Protein AF-A0A9D5IL74-F1 (afdb_monomer_lite)

Sequence (178 aa):
MDRRYPLSAFIVLIGLIITIRYYRQLAEEDLGVRKTEALLQRRQTTHLRAIQIDNQQRRVRCSDPTILRYLEEYAQGGECAPDLGGVTYQLQLQFHDGGTVSVTSYWFPGGFKFFLPDDIPAGDGGTPRGVVLFKPPIPESMNTLIRFLDDPVAVARGTVLILDAGGIRKEYDRSLIE

Secondary structure (DSSP, 8-state):
-----SHHHHHHHHHHHHHHHHHHHHHHHHHHHHHHHHHHTT-TT--EEEEEEEETTEEEEE--HHHHHHHHHHEEE-------S-EEEEEEEEETTS-EEEEEEEEETTEEEEE-TTSPPGGGTPPPSEEEE--SSPPHHHHHHHHHHHS-HHHHTTEEEEEETTEEEEEE-GGGT-

Foldseek 3Di:
DDPPDDPPVVVVVVVVVVVVVVVVVVVLAVVQVVLLLCLQVLPVVWFWQWKWKDDLFAIETERARLLRVLQSVQKHFDFDDPCDDWDWIFMWTATDVGHIFTWIWTDDPFWIFTDGPPFDDPVRPTTTGMIGGDDPPDDPVNVVVNVLRVDDSVPRGQWYWYQ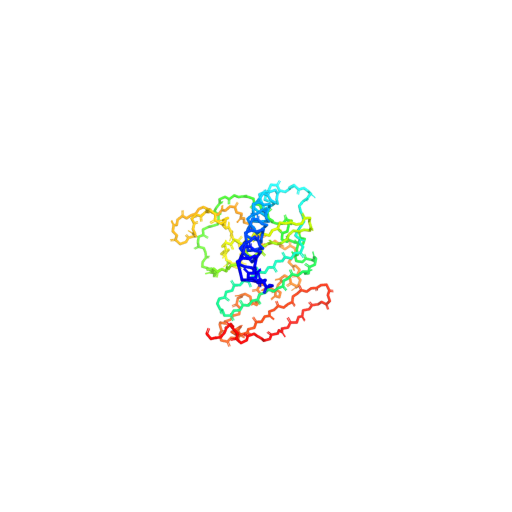HNVGTDIDGHCSSHD

pLDDT: mean 86.79, std 12.15, range [45.75, 98.25]

Radius of gyration: 19.45 Å; chains: 1; bounding box: 34×40×70 Å

Structure (mmCIF, N/CA/C/O backbone):
data_AF-A0A9D5IL74-F1
#
_entry.id   AF-A0A9D5IL74-F1
#
loop_
_atom_site.group_PDB
_atom_site.id
_atom_site.type_symbol
_atom_site.label_atom_id
_atom_site.label_alt_id
_atom_site.label_comp_id
_atom_site.label_asym_id
_atom_site.label_entity_id
_atom_site.label_seq_id
_atom_site.pdbx_PDB_ins_code
_atom_site.Cartn_x
_atom_site.Cartn_y
_atom_site.Cartn_z
_atom_site.occupancy
_atom_site.B_iso_or_equiv
_atom_site.auth_seq_id
_atom_site.auth_comp_id
_atom_site.auth_asym_id
_atom_site.auth_atom_id
_atom_site.pdbx_PDB_model_num
ATOM 1 N N . MET A 1 1 ? 7.668 -22.858 -55.512 1.00 45.75 1 MET A N 1
ATOM 2 C CA . MET A 1 1 ? 6.943 -22.639 -54.240 1.00 45.75 1 MET A CA 1
ATOM 3 C C . MET A 1 1 ? 7.983 -22.457 -53.152 1.00 45.75 1 MET A C 1
ATOM 5 O O . MET A 1 1 ? 8.545 -23.444 -52.713 1.00 45.75 1 MET A O 1
ATOM 9 N N . ASP A 1 2 ? 8.283 -21.220 -52.768 1.00 46.88 2 ASP A N 1
ATOM 10 C CA . ASP A 1 2 ? 9.262 -20.926 -51.712 1.00 46.88 2 ASP A CA 1
ATOM 11 C C . ASP A 1 2 ? 8.600 -19.944 -50.728 1.00 46.88 2 ASP A C 1
ATOM 13 O O . ASP A 1 2 ? 8.670 -18.727 -50.874 1.00 46.88 2 ASP A O 1
ATOM 17 N N . ARG A 1 3 ? 7.836 -20.472 -49.759 1.00 53.56 3 ARG A N 1
ATOM 18 C CA . ARG A 1 3 ? 7.271 -19.679 -48.651 1.00 53.56 3 ARG A CA 1
ATOM 19 C C . ARG A 1 3 ? 8.333 -19.546 -47.560 1.00 53.56 3 ARG A C 1
ATOM 21 O O . ARG A 1 3 ? 8.254 -20.194 -46.521 1.00 53.56 3 ARG A O 1
ATOM 28 N N . ARG A 1 4 ? 9.336 -18.701 -47.790 1.00 56.75 4 ARG A N 1
ATOM 29 C CA . ARG A 1 4 ? 10.341 -18.341 -46.776 1.00 56.75 4 ARG A CA 1
ATOM 30 C C . ARG A 1 4 ? 9.983 -17.022 -46.091 1.00 56.75 4 ARG A C 1
ATOM 32 O O . ARG A 1 4 ? 10.704 -16.047 -46.229 1.00 56.75 4 ARG A O 1
ATOM 39 N N . TYR A 1 5 ? 8.875 -16.994 -45.347 1.00 62.88 5 TYR A N 1
ATOM 40 C CA . TYR A 1 5 ? 8.553 -15.878 -44.437 1.00 62.88 5 TYR A CA 1
ATOM 41 C C . TYR A 1 5 ? 7.922 -16.272 -43.079 1.00 62.88 5 TYR A C 1
ATOM 43 O O . TYR A 1 5 ? 7.011 -15.577 -42.637 1.00 62.88 5 TYR A O 1
ATOM 51 N N . PRO A 1 6 ? 8.346 -17.331 -42.356 1.00 62.66 6 PRO A N 1
ATOM 52 C CA . PRO A 1 6 ? 7.761 -17.584 -41.035 1.00 62.66 6 PRO A CA 1
ATOM 53 C C . PRO A 1 6 ? 8.474 -16.852 -39.884 1.00 62.66 6 PRO A C 1
ATOM 55 O O . PRO A 1 6 ? 7.831 -16.542 -38.889 1.00 62.66 6 PRO A O 1
ATOM 58 N N . LEU A 1 7 ? 9.777 -16.552 -39.990 1.00 60.88 7 LEU A N 1
ATOM 59 C CA . LEU A 1 7 ? 10.559 -16.093 -38.829 1.00 60.88 7 LEU A CA 1
ATOM 60 C C . LEU A 1 7 ? 10.617 -14.567 -38.669 1.00 60.88 7 LEU A C 1
ATOM 62 O O . LEU A 1 7 ? 10.427 -14.055 -37.570 1.00 60.88 7 LEU A O 1
ATOM 66 N N . SER A 1 8 ? 10.847 -13.822 -39.753 1.00 68.50 8 SER A N 1
ATOM 67 C CA . SER A 1 8 ? 10.999 -12.360 -39.691 1.00 68.50 8 SER A CA 1
ATOM 68 C C . SER A 1 8 ? 9.696 -11.647 -39.315 1.00 68.50 8 SER A C 1
ATOM 70 O O . SER A 1 8 ? 9.712 -10.745 -38.482 1.00 68.50 8 SER A O 1
ATOM 72 N N . ALA A 1 9 ? 8.556 -12.093 -39.852 1.00 69.50 9 ALA A N 1
ATOM 73 C CA . ALA A 1 9 ? 7.239 -11.569 -39.486 1.00 69.50 9 ALA A CA 1
ATOM 74 C C . ALA A 1 9 ? 6.885 -11.849 -38.011 1.00 69.50 9 ALA A C 1
ATOM 76 O O . ALA A 1 9 ? 6.284 -11.007 -37.346 1.00 69.50 9 ALA A O 1
ATOM 77 N N . PHE A 1 10 ? 7.304 -13.002 -37.480 1.00 72.38 10 PHE A N 1
ATOM 78 C CA . PHE A 1 10 ? 7.084 -13.378 -36.083 1.00 72.38 10 PHE A CA 1
ATOM 79 C C . PHE A 1 10 ? 7.937 -12.541 -35.115 1.00 72.38 10 PHE A C 1
ATOM 81 O O . PHE A 1 10 ? 7.429 -12.082 -34.095 1.00 72.38 10 PHE A O 1
ATOM 88 N N . ILE A 1 11 ? 9.199 -12.261 -35.464 1.00 78.19 11 ILE A N 1
ATOM 89 C CA . ILE A 1 11 ? 10.083 -11.381 -34.679 1.00 78.19 11 ILE A CA 1
ATOM 90 C C . ILE A 1 11 ? 9.529 -9.953 -34.624 1.00 78.19 11 ILE A C 1
ATOM 92 O O . ILE A 1 11 ? 9.480 -9.359 -33.549 1.00 78.19 11 ILE A O 1
ATOM 96 N N . VAL A 1 12 ? 9.061 -9.414 -35.755 1.00 80.00 12 VAL A N 1
ATOM 97 C CA . VAL A 1 12 ? 8.448 -8.074 -35.801 1.00 80.00 12 VAL A CA 1
ATOM 98 C C . VAL A 1 12 ? 7.175 -8.017 -34.954 1.00 80.00 12 VAL A C 1
ATOM 100 O O . VAL A 1 12 ? 6.981 -7.054 -34.216 1.00 80.00 12 VAL A O 1
ATOM 103 N N . LEU A 1 13 ? 6.334 -9.056 -34.998 1.00 84.00 13 LEU A N 1
ATOM 104 C CA . LEU A 1 13 ? 5.116 -9.122 -34.189 1.00 84.00 13 LEU A CA 1
ATOM 105 C C . LEU A 1 13 ? 5.420 -9.194 -32.685 1.00 84.00 13 LEU A C 1
ATOM 107 O O . LEU A 1 13 ? 4.788 -8.486 -31.905 1.00 84.00 13 LEU A O 1
ATOM 111 N N . ILE A 1 14 ? 6.397 -10.009 -32.272 1.00 87.06 14 ILE A N 1
ATOM 112 C CA . ILE A 1 14 ? 6.839 -10.072 -30.870 1.00 87.06 14 ILE A CA 1
ATOM 113 C C . ILE A 1 14 ? 7.388 -8.718 -30.427 1.00 87.06 14 ILE A C 1
ATOM 115 O O . ILE A 1 14 ? 6.985 -8.221 -29.376 1.00 87.06 14 ILE A O 1
ATOM 119 N N . GLY A 1 15 ? 8.259 -8.108 -31.238 1.00 79.44 15 GLY A N 1
ATOM 120 C CA . GLY A 1 15 ? 8.795 -6.775 -30.976 1.00 79.44 15 GLY A CA 1
ATOM 121 C C . GLY A 1 15 ? 7.675 -5.760 -30.762 1.00 79.44 15 GLY A C 1
ATOM 122 O O . GLY A 1 15 ? 7.645 -5.093 -29.734 1.00 79.44 15 GLY A O 1
ATOM 123 N N . LEU A 1 16 ? 6.685 -5.733 -31.657 1.00 89.06 16 LEU A N 1
ATOM 124 C CA . LEU A 1 16 ? 5.523 -4.853 -31.549 1.00 89.06 16 LEU A CA 1
ATOM 125 C C . LEU A 1 16 ? 4.704 -5.107 -30.272 1.00 89.06 16 LEU A C 1
ATOM 127 O O . LEU A 1 16 ? 4.317 -4.153 -29.602 1.00 89.06 16 LEU A O 1
ATOM 131 N N . ILE A 1 17 ? 4.453 -6.367 -29.901 1.00 88.44 17 ILE A N 1
ATOM 132 C CA . ILE A 1 17 ? 3.713 -6.708 -28.673 1.00 88.44 17 ILE A CA 1
ATOM 133 C C . ILE A 1 17 ? 4.471 -6.233 -27.429 1.00 88.44 17 ILE A C 1
ATOM 135 O O . ILE A 1 17 ? 3.854 -5.668 -26.524 1.00 88.44 17 ILE A O 1
ATOM 139 N N . ILE A 1 18 ? 5.790 -6.441 -27.378 1.00 87.50 18 ILE A N 1
ATOM 140 C CA . ILE A 1 18 ? 6.637 -5.983 -26.269 1.00 87.50 18 ILE A CA 1
ATOM 141 C C . ILE A 1 18 ? 6.597 -4.457 -26.185 1.00 87.50 18 ILE A C 1
ATOM 143 O O . ILE A 1 18 ? 6.341 -3.918 -25.113 1.00 87.50 18 ILE A O 1
ATOM 147 N N . THR A 1 19 ? 6.759 -3.764 -27.313 1.00 87.31 19 THR A N 1
ATOM 148 C CA . THR A 1 19 ? 6.696 -2.302 -27.379 1.00 87.31 19 THR A CA 1
ATOM 149 C C . THR A 1 19 ? 5.337 -1.770 -26.919 1.00 87.31 19 THR A C 1
ATOM 151 O O . THR A 1 19 ? 5.284 -0.866 -26.091 1.00 87.31 19 THR A O 1
ATOM 154 N N . ILE A 1 20 ? 4.226 -2.358 -27.377 1.00 88.38 20 ILE A N 1
ATOM 155 C CA . ILE A 1 20 ? 2.875 -1.964 -26.942 1.00 88.38 20 ILE A CA 1
ATOM 156 C C . ILE A 1 20 ? 2.703 -2.177 -25.436 1.00 88.38 20 ILE A C 1
ATOM 158 O O . ILE A 1 20 ? 2.139 -1.320 -24.757 1.00 88.38 20 ILE A O 1
ATOM 162 N N . ARG A 1 21 ? 3.170 -3.310 -24.900 1.00 84.88 21 ARG A N 1
ATOM 163 C CA . ARG A 1 21 ? 3.103 -3.586 -23.458 1.00 84.88 21 ARG A CA 1
ATOM 164 C C . ARG A 1 21 ? 3.924 -2.585 -22.657 1.00 84.88 21 ARG A C 1
ATOM 166 O O . ARG A 1 21 ? 3.419 -2.078 -21.663 1.00 84.88 21 ARG A O 1
ATOM 173 N N . TYR A 1 22 ? 5.126 -2.267 -23.124 1.00 83.75 22 TYR A N 1
ATOM 174 C CA . TYR A 1 22 ? 6.002 -1.285 -22.498 1.00 83.75 22 TYR A CA 1
ATOM 175 C C . TYR A 1 22 ? 5.354 0.105 -22.451 1.00 83.75 22 TYR A C 1
ATOM 177 O O . TYR A 1 22 ? 5.233 0.688 -21.380 1.00 83.75 22 TYR A O 1
ATOM 185 N N . TYR A 1 23 ? 4.825 0.600 -23.575 1.00 85.94 23 TYR A N 1
ATOM 186 C CA . TYR A 1 23 ? 4.145 1.900 -23.597 1.00 85.94 23 TYR A CA 1
ATOM 187 C C . TYR A 1 23 ? 2.866 1.928 -22.759 1.00 85.94 23 TYR A C 1
ATOM 189 O O . TYR A 1 23 ? 2.564 2.947 -22.146 1.00 85.94 23 TYR A O 1
ATOM 197 N N . ARG A 1 24 ? 2.114 0.822 -22.702 1.00 85.06 24 ARG A N 1
ATOM 198 C CA . ARG A 1 24 ? 0.960 0.721 -21.799 1.00 85.06 24 ARG A CA 1
ATOM 199 C C . ARG A 1 24 ? 1.384 0.790 -20.339 1.00 85.06 24 ARG A C 1
ATOM 201 O O . ARG A 1 24 ? 0.724 1.472 -19.572 1.00 85.06 24 ARG A O 1
ATOM 208 N N . GLN A 1 25 ? 2.469 0.115 -19.973 1.00 83.50 25 GLN A N 1
ATOM 209 C CA . GLN A 1 25 ? 2.988 0.154 -18.611 1.00 83.50 25 GLN A CA 1
ATOM 210 C C . GLN A 1 25 ? 3.417 1.572 -18.217 1.00 83.50 25 GLN A C 1
ATOM 212 O O . GLN A 1 25 ? 3.001 2.040 -17.165 1.00 83.50 25 GLN A O 1
ATOM 217 N N . LEU A 1 26 ? 4.148 2.276 -19.088 1.00 84.56 26 LEU A N 1
ATOM 218 C CA . LEU A 1 26 ? 4.513 3.679 -18.857 1.00 84.56 26 LEU A CA 1
ATOM 219 C C . LEU A 1 26 ? 3.278 4.578 -18.707 1.00 84.56 26 LEU A C 1
ATOM 221 O O . LEU A 1 26 ? 3.203 5.385 -17.790 1.00 84.56 26 LEU A O 1
ATOM 225 N N . ALA A 1 27 ? 2.269 4.405 -19.566 1.00 87.31 27 ALA A N 1
ATOM 226 C CA . ALA A 1 27 ? 1.041 5.194 -19.485 1.00 87.31 27 ALA A CA 1
ATOM 227 C C . ALA A 1 27 ? 0.242 4.929 -18.193 1.00 87.31 27 ALA A C 1
ATOM 229 O O . ALA A 1 27 ? -0.348 5.858 -17.636 1.00 87.31 27 ALA A O 1
ATOM 230 N N . GLU A 1 28 ? 0.213 3.680 -17.717 1.00 90.75 28 GLU A N 1
ATOM 231 C CA . GLU A 1 28 ? -0.394 3.307 -16.432 1.00 90.75 28 GLU A CA 1
ATOM 232 C C . GLU A 1 28 ? 0.372 3.909 -15.249 1.00 90.75 28 GLU A C 1
ATOM 234 O O . GLU A 1 28 ? -0.258 4.361 -14.290 1.00 90.75 28 GLU A O 1
ATOM 239 N N . GLU A 1 29 ? 1.701 3.961 -15.329 1.00 89.69 29 GLU A N 1
ATOM 240 C CA . GLU A 1 29 ? 2.564 4.559 -14.310 1.00 89.69 29 GLU A CA 1
ATOM 241 C C . GLU A 1 29 ? 2.394 6.079 -14.240 1.00 89.69 29 GLU A C 1
ATOM 243 O O . GLU A 1 29 ? 2.052 6.600 -13.179 1.00 89.69 29 GLU A O 1
ATOM 248 N N . ASP A 1 30 ? 2.463 6.781 -15.373 1.00 90.50 30 ASP A N 1
ATOM 249 C CA . ASP A 1 30 ? 2.213 8.228 -15.460 1.00 90.50 30 ASP A CA 1
ATOM 250 C C . ASP A 1 30 ? 0.801 8.604 -14.982 1.00 90.50 30 ASP A C 1
ATOM 252 O O . ASP A 1 30 ? 0.561 9.657 -14.376 1.00 90.50 30 ASP A O 1
ATOM 256 N N . LEU A 1 31 ? -0.194 7.765 -15.286 1.00 93.19 31 LEU A N 1
ATOM 257 C CA . LEU A 1 31 ? -1.548 7.937 -14.765 1.00 93.19 31 LEU A CA 1
ATOM 258 C C . LEU A 1 31 ? -1.592 7.696 -13.250 1.00 93.19 31 LEU A C 1
ATOM 260 O O . LEU A 1 31 ? -2.233 8.468 -12.536 1.00 93.19 31 LEU A O 1
ATOM 264 N N . GLY A 1 32 ? -0.905 6.665 -12.759 1.00 93.69 32 GLY A N 1
ATOM 265 C CA . GLY A 1 32 ? -0.795 6.342 -11.339 1.00 93.69 32 GLY A CA 1
ATOM 266 C C . GLY A 1 32 ? -0.125 7.452 -10.526 1.00 93.69 32 GLY A C 1
ATOM 267 O O . GLY A 1 32 ? -0.630 7.808 -9.459 1.00 93.69 32 GLY A O 1
ATOM 268 N N . VAL A 1 33 ? 0.939 8.068 -11.049 1.00 94.00 33 VAL A N 1
ATOM 269 C CA . VAL A 1 33 ? 1.597 9.240 -10.449 1.00 94.00 33 VAL A CA 1
ATOM 270 C C . VAL A 1 33 ? 0.609 10.399 -10.328 1.00 94.00 33 VAL A C 1
ATOM 272 O O . VAL A 1 33 ? 0.348 10.869 -9.222 1.00 94.00 33 VAL A O 1
ATOM 275 N N . ARG A 1 34 ? -0.040 10.799 -11.431 1.00 93.25 34 ARG A N 1
ATOM 276 C CA . ARG A 1 34 ? -1.027 11.898 -11.424 1.00 93.25 34 ARG A CA 1
ATOM 277 C C . ARG A 1 34 ? -2.192 11.648 -10.466 1.00 93.25 34 ARG A C 1
ATOM 279 O O . ARG A 1 34 ? -2.657 12.574 -9.802 1.00 93.25 34 ARG A O 1
ATOM 286 N N . LYS A 1 35 ? -2.675 10.406 -10.378 1.00 94.38 35 LYS A N 1
ATOM 287 C CA . LYS A 1 35 ? -3.731 10.033 -9.426 1.00 94.38 35 LYS A CA 1
ATOM 288 C C . LYS A 1 35 ? -3.240 10.071 -7.988 1.00 94.38 35 LYS A C 1
ATOM 290 O O . LYS A 1 35 ? -3.958 10.551 -7.122 1.00 94.38 35 LYS A O 1
ATOM 295 N N . THR A 1 36 ? -2.009 9.652 -7.730 1.00 94.19 36 THR A N 1
ATOM 296 C CA . THR A 1 36 ? -1.408 9.766 -6.397 1.00 94.19 36 THR A CA 1
ATOM 297 C C . THR A 1 36 ? -1.307 11.226 -5.969 1.00 94.19 36 THR A C 1
ATOM 299 O O . THR A 1 36 ? -1.691 11.570 -4.857 1.00 94.19 36 THR A O 1
ATOM 302 N N . GLU A 1 37 ? -0.897 12.126 -6.861 1.00 92.56 37 GLU A N 1
ATOM 303 C CA . GLU A 1 37 ? -0.903 13.562 -6.568 1.00 92.56 37 GLU A CA 1
ATOM 304 C C . GLU A 1 37 ? -2.316 14.104 -6.307 1.00 92.56 37 GLU A C 1
ATOM 306 O O . GLU A 1 37 ? -2.520 14.891 -5.382 1.00 92.56 37 GLU A O 1
ATOM 311 N N . ALA A 1 38 ? -3.310 13.663 -7.083 1.00 92.38 38 ALA A N 1
ATOM 312 C CA . ALA A 1 38 ? -4.708 14.031 -6.873 1.00 92.38 38 ALA A CA 1
ATOM 313 C C . ALA A 1 38 ? -5.255 13.521 -5.526 1.00 92.38 38 ALA A C 1
ATOM 315 O O . ALA A 1 38 ? -5.972 14.261 -4.845 1.00 92.38 38 ALA A O 1
ATOM 316 N N . LEU A 1 39 ? -4.879 12.303 -5.122 1.00 93.69 39 LEU A N 1
ATOM 317 C CA . LEU A 1 39 ? -5.190 11.714 -3.820 1.00 93.69 39 LEU A CA 1
ATOM 318 C C . LEU A 1 39 ? -4.613 12.568 -2.685 1.00 93.69 39 LEU A C 1
ATOM 320 O O . LEU A 1 39 ? -5.331 12.939 -1.761 1.00 93.69 39 LEU A O 1
ATOM 324 N N . LEU A 1 40 ? -3.340 12.954 -2.792 1.00 91.69 40 LEU A N 1
ATOM 325 C CA . LEU A 1 40 ? -2.653 13.792 -1.803 1.00 91.69 40 LEU A CA 1
ATOM 326 C C . LEU A 1 40 ? -3.241 15.205 -1.688 1.00 91.69 40 LEU A C 1
ATOM 328 O O . LEU A 1 40 ? -3.191 15.813 -0.620 1.00 91.69 40 LEU A O 1
ATOM 332 N N . GLN A 1 41 ? -3.829 15.711 -2.773 1.00 89.81 41 GLN A N 1
ATOM 333 C CA . GLN A 1 41 ? -4.592 16.962 -2.811 1.00 89.81 41 GLN A CA 1
ATOM 334 C C . GLN A 1 41 ? -6.055 16.793 -2.360 1.00 89.81 41 GLN A C 1
ATOM 336 O O . GLN A 1 41 ? -6.827 17.749 -2.439 1.00 89.81 41 GLN A O 1
ATOM 341 N N . ARG A 1 42 ? -6.454 15.593 -1.911 1.00 84.50 42 ARG A N 1
ATOM 342 C CA . ARG A 1 42 ? -7.819 15.237 -1.488 1.00 84.50 42 ARG A CA 1
ATOM 343 C C . ARG A 1 42 ? -8.888 15.521 -2.543 1.00 84.50 42 ARG A C 1
ATOM 345 O O . ARG A 1 42 ? -10.007 15.933 -2.229 1.00 84.50 42 ARG A O 1
ATOM 352 N N . ARG A 1 43 ? -8.563 15.299 -3.818 1.00 80.38 43 ARG A N 1
ATOM 353 C CA . ARG A 1 43 ? -9.555 15.391 -4.893 1.00 80.38 43 ARG A CA 1
ATOM 354 C C . ARG A 1 43 ? -10.501 14.194 -4.808 1.00 80.38 43 ARG A C 1
ATOM 356 O O . ARG A 1 43 ? -10.067 13.056 -4.956 1.00 80.38 43 ARG A O 1
ATOM 363 N N . GLN A 1 44 ? -11.797 14.464 -4.645 1.00 72.56 44 GLN A N 1
ATOM 364 C CA . GLN A 1 44 ? -12.848 13.453 -4.423 1.00 72.56 44 GLN A CA 1
ATOM 365 C C . GLN A 1 44 ? -13.039 12.438 -5.563 1.00 72.56 44 GLN A C 1
ATOM 367 O O . GLN A 1 44 ? -13.810 11.503 -5.417 1.00 72.56 44 GLN A O 1
ATOM 372 N N . THR A 1 45 ? -12.369 12.608 -6.701 1.00 82.69 45 THR A N 1
ATOM 373 C CA . THR A 1 45 ? -12.493 11.719 -7.865 1.00 82.69 45 THR A CA 1
ATOM 374 C C . THR A 1 45 ? -11.464 10.590 -7.881 1.00 82.69 45 THR A C 1
ATOM 376 O O . THR A 1 45 ? -11.362 9.886 -8.880 1.00 82.69 45 THR A O 1
ATOM 379 N N . THR A 1 46 ? -10.638 10.452 -6.841 1.00 89.06 46 THR A N 1
ATOM 380 C CA . THR A 1 46 ? -9.562 9.454 -6.816 1.00 89.06 46 THR A CA 1
ATOM 381 C C . THR A 1 46 ? -9.839 8.400 -5.760 1.00 89.06 46 THR A C 1
ATOM 383 O 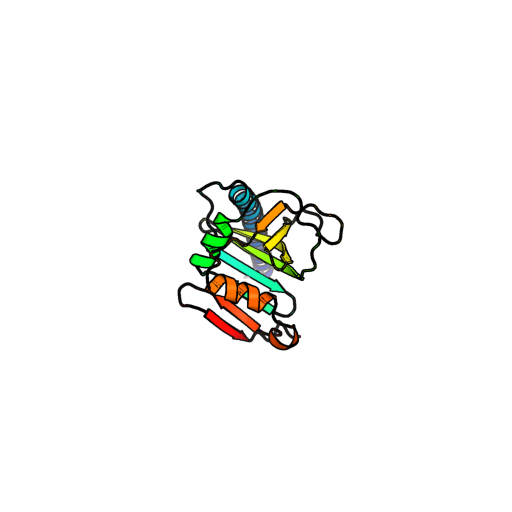O . THR A 1 46 ? -9.826 8.710 -4.574 1.00 89.06 46 THR A O 1
ATOM 386 N N . HIS A 1 47 ? -10.025 7.158 -6.208 1.00 95.50 47 HIS A N 1
ATOM 387 C CA . HIS A 1 47 ? -10.248 6.008 -5.337 1.00 95.50 47 HIS A CA 1
ATOM 388 C C . HIS A 1 47 ? -9.248 4.894 -5.628 1.00 95.50 47 HIS A C 1
ATOM 390 O O . HIS A 1 47 ? -9.035 4.502 -6.785 1.00 95.50 47 HIS A O 1
ATOM 396 N N . LEU A 1 48 ? -8.651 4.381 -4.562 1.00 96.81 48 LEU A N 1
ATOM 397 C CA . LEU A 1 48 ? -7.835 3.188 -4.545 1.00 96.81 48 LEU A CA 1
ATOM 398 C C . LEU A 1 48 ? -8.729 1.969 -4.763 1.00 96.81 48 LEU A C 1
ATOM 400 O O . LEU A 1 48 ? -9.767 1.792 -4.136 1.00 96.81 48 LEU A O 1
ATOM 404 N N . ARG A 1 49 ? -8.281 1.100 -5.658 1.00 97.81 49 ARG A N 1
ATOM 405 C CA . ARG A 1 49 ? -8.855 -0.219 -5.914 1.00 97.81 49 ARG A CA 1
ATOM 406 C C . ARG A 1 49 ? -8.143 -1.298 -5.107 1.00 97.81 49 ARG A C 1
ATOM 408 O O . ARG A 1 49 ? -8.767 -2.264 -4.679 1.00 97.81 49 ARG A O 1
ATOM 415 N N . ALA A 1 50 ? -6.826 -1.171 -4.976 1.00 98.12 50 ALA A N 1
ATOM 416 C CA . ALA A 1 50 ? -5.992 -2.108 -4.245 1.00 98.12 50 ALA A CA 1
ATOM 417 C C . ALA A 1 50 ? -4.655 -1.463 -3.881 1.00 98.12 50 ALA A C 1
ATOM 419 O O . ALA A 1 50 ? -4.192 -0.535 -4.550 1.00 98.12 50 ALA A O 1
ATOM 420 N N . ILE A 1 51 ? -4.013 -2.016 -2.858 1.00 98.12 51 ILE A N 1
ATOM 421 C CA . ILE A 1 51 ? -2.605 -1.772 -2.564 1.00 98.12 51 ILE A CA 1
ATOM 422 C C . ILE A 1 51 ? -1.853 -3.099 -2.457 1.00 98.12 51 ILE A C 1
ATOM 424 O O . ILE A 1 51 ? -2.400 -4.108 -1.998 1.00 98.12 51 ILE A O 1
ATOM 428 N N . GLN A 1 52 ? -0.584 -3.090 -2.848 1.00 98.25 52 GLN A N 1
ATOM 429 C CA . GLN A 1 52 ? 0.356 -4.166 -2.552 1.00 98.25 52 GLN A CA 1
ATOM 430 C C . GLN A 1 52 ? 1.538 -3.587 -1.785 1.00 98.25 52 GLN A C 1
ATOM 432 O O . GLN A 1 52 ? 2.040 -2.529 -2.144 1.00 98.25 52 GLN A O 1
ATOM 437 N N . ILE A 1 53 ? 1.961 -4.258 -0.720 1.00 97.19 53 ILE A N 1
ATOM 438 C CA . ILE A 1 53 ? 3.135 -3.865 0.061 1.00 97.19 53 ILE A CA 1
ATOM 439 C C . ILE A 1 53 ? 4.110 -5.024 -0.010 1.00 97.19 53 ILE A C 1
ATOM 441 O O . ILE A 1 53 ? 3.793 -6.124 0.439 1.00 97.19 53 ILE A O 1
ATOM 445 N N . ASP A 1 54 ? 5.279 -4.785 -0.578 1.00 94.69 54 ASP A N 1
ATOM 446 C CA . ASP A 1 54 ? 6.315 -5.784 -0.763 1.00 94.69 54 ASP A CA 1
ATOM 447 C C . ASP A 1 54 ? 7.568 -5.412 0.026 1.00 94.69 54 ASP A C 1
ATOM 449 O O . ASP A 1 54 ? 8.037 -4.273 0.039 1.00 94.69 54 ASP A O 1
ATOM 453 N N . ASN A 1 55 ? 8.148 -6.421 0.651 1.00 88.19 55 ASN A N 1
ATOM 454 C CA . ASN A 1 55 ? 9.537 -6.446 1.077 1.00 88.19 55 ASN A CA 1
ATOM 455 C C . ASN A 1 55 ? 10.093 -7.821 0.678 1.00 88.19 55 ASN A C 1
ATOM 457 O O . ASN A 1 55 ? 9.324 -8.751 0.439 1.00 88.19 55 ASN A O 1
ATOM 461 N N . GLN A 1 56 ? 11.415 -7.966 0.599 1.00 83.44 56 GLN A N 1
ATOM 462 C CA . GLN A 1 56 ? 12.101 -9.203 0.202 1.00 83.44 56 GLN A CA 1
ATOM 463 C C . GLN A 1 56 ? 11.558 -10.469 0.891 1.00 83.44 56 GLN A C 1
ATOM 465 O O . GLN A 1 56 ? 11.644 -11.552 0.325 1.00 83.44 56 GLN A O 1
ATOM 470 N N . GLN A 1 57 ? 10.994 -10.345 2.098 1.00 90.38 57 GLN A N 1
ATOM 471 C CA . GLN A 1 57 ? 10.600 -11.490 2.920 1.00 90.38 57 GLN A CA 1
ATOM 472 C C . GLN A 1 57 ? 9.094 -11.636 3.173 1.00 90.38 57 GLN A C 1
ATOM 474 O O . GLN A 1 57 ? 8.670 -12.675 3.678 1.00 90.38 57 GLN A O 1
ATOM 479 N N . ARG A 1 58 ? 8.274 -10.627 2.858 1.00 94.25 58 ARG A N 1
ATOM 480 C CA . ARG A 1 58 ? 6.828 -10.644 3.136 1.00 94.25 58 ARG A CA 1
ATOM 481 C C . ARG A 1 58 ? 6.058 -9.794 2.133 1.00 94.25 58 ARG A C 1
ATOM 483 O O . ARG A 1 58 ? 6.589 -8.809 1.620 1.00 94.25 58 ARG A O 1
ATOM 490 N N . ARG A 1 59 ? 4.789 -10.135 1.914 1.00 96.62 59 ARG A N 1
ATOM 491 C CA . ARG A 1 59 ? 3.896 -9.401 1.009 1.00 96.62 59 ARG A CA 1
ATOM 492 C C . ARG A 1 59 ? 2.534 -9.158 1.645 1.00 96.62 59 ARG A C 1
ATOM 494 O O . ARG A 1 59 ? 1.994 -10.034 2.313 1.00 96.62 59 ARG A O 1
ATOM 501 N N . VAL A 1 60 ? 1.948 -7.998 1.384 1.00 97.88 60 VAL A N 1
ATOM 502 C CA . VAL A 1 60 ? 0.537 -7.699 1.649 1.00 97.88 60 VAL A CA 1
ATOM 503 C C . VAL A 1 60 ? -0.166 -7.462 0.323 1.00 97.88 60 VAL A C 1
ATOM 505 O O . VAL A 1 60 ? 0.321 -6.684 -0.489 1.00 97.88 60 VAL A O 1
ATOM 508 N N . ARG A 1 61 ? -1.323 -8.089 0.114 1.00 98.12 61 ARG A N 1
ATOM 509 C CA . ARG A 1 61 ? -2.267 -7.756 -0.960 1.00 98.12 61 ARG A CA 1
ATOM 510 C C . ARG A 1 61 ? -3.569 -7.305 -0.321 1.00 98.12 61 ARG A C 1
ATOM 512 O O . ARG A 1 61 ? -4.233 -8.102 0.337 1.00 98.12 61 ARG A O 1
ATOM 519 N N . CYS A 1 62 ? -3.920 -6.038 -0.489 1.00 98.25 62 CYS A N 1
ATOM 520 C CA . CYS A 1 62 ? -5.095 -5.463 0.146 1.00 98.25 62 CYS A CA 1
ATOM 521 C C . CYS A 1 62 ? -6.055 -4.880 -0.894 1.00 98.25 62 CYS A C 1
ATOM 523 O O . CYS A 1 62 ? -5.689 -4.018 -1.687 1.00 98.25 62 CYS A O 1
ATOM 525 N N . SER A 1 63 ? -7.294 -5.357 -0.856 1.00 98.25 63 SER A N 1
ATOM 526 C CA . SER A 1 63 ? -8.461 -4.796 -1.544 1.00 98.25 63 SER A CA 1
ATOM 527 C C . SER A 1 63 ? -9.645 -4.615 -0.581 1.00 98.25 63 SER A C 1
ATOM 529 O O . SER A 1 63 ? -10.788 -4.485 -1.010 1.00 98.25 63 SER A O 1
ATOM 531 N N . ASP A 1 64 ? -9.383 -4.634 0.734 1.00 98.06 64 ASP A N 1
ATOM 532 C CA . ASP A 1 64 ? -10.388 -4.363 1.763 1.00 98.06 64 ASP A CA 1
ATOM 533 C C . ASP A 1 64 ? -10.839 -2.892 1.656 1.00 98.06 6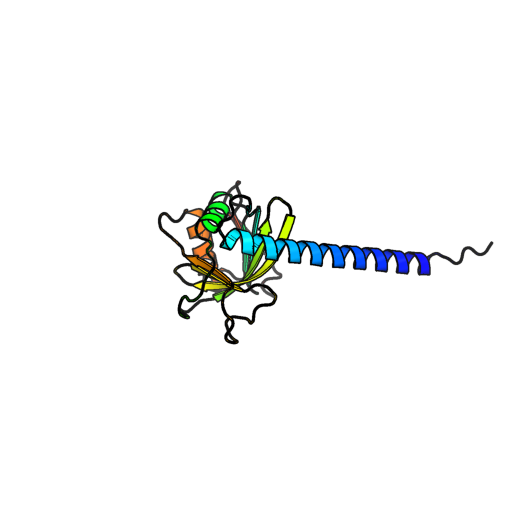4 ASP A C 1
ATOM 535 O O . ASP A 1 64 ? -10.032 -1.987 1.904 1.00 98.06 64 ASP A O 1
ATOM 539 N N . PRO A 1 65 ? -12.118 -2.621 1.331 1.00 96.94 65 PRO A N 1
ATOM 540 C CA . PRO A 1 65 ? -12.614 -1.260 1.135 1.00 96.94 65 PRO A CA 1
ATOM 541 C C . PRO A 1 65 ? -12.508 -0.394 2.398 1.00 96.94 65 PRO A C 1
ATOM 543 O O . PRO A 1 65 ? -12.402 0.827 2.300 1.00 96.94 65 PRO A O 1
ATOM 546 N N . THR A 1 66 ? -12.510 -1.001 3.586 1.00 97.00 66 THR A N 1
ATOM 547 C CA . THR A 1 66 ? -12.352 -0.297 4.863 1.00 97.00 66 THR A CA 1
ATOM 548 C C . THR A 1 66 ? -10.947 0.271 4.993 1.00 97.00 66 THR A C 1
ATOM 550 O O . THR A 1 66 ? -10.792 1.437 5.353 1.00 97.00 66 THR A O 1
ATOM 553 N N . ILE A 1 67 ? -9.932 -0.534 4.664 1.00 97.31 67 ILE A N 1
ATOM 554 C CA . ILE A 1 67 ? -8.528 -0.109 4.682 1.00 97.31 67 ILE A CA 1
ATOM 555 C C . ILE A 1 67 ? -8.296 0.943 3.605 1.00 97.31 67 ILE A C 1
ATOM 557 O O . ILE A 1 67 ? -7.732 1.991 3.899 1.00 97.31 67 ILE A O 1
ATOM 561 N N . LEU A 1 68 ? -8.752 0.693 2.376 1.00 97.38 68 LEU A N 1
ATOM 562 C CA . LEU A 1 68 ? -8.527 1.612 1.260 1.00 97.38 68 LEU A CA 1
ATOM 563 C C . LEU A 1 68 ? -9.139 2.989 1.532 1.00 97.38 68 LEU A C 1
ATOM 565 O O . LEU A 1 68 ? -8.431 3.989 1.448 1.00 97.38 68 LEU A O 1
ATOM 569 N N . ARG A 1 69 ? -10.399 3.044 1.979 1.00 95.88 69 ARG A N 1
ATOM 570 C CA . ARG A 1 69 ? -11.053 4.306 2.355 1.00 95.88 69 ARG A CA 1
ATOM 571 C C . ARG A 1 69 ? -10.332 5.013 3.502 1.00 95.88 69 ARG A C 1
ATOM 573 O O . ARG A 1 69 ? -10.186 6.229 3.471 1.00 95.88 69 ARG A O 1
ATOM 580 N N . TYR A 1 70 ? -9.874 4.264 4.505 1.00 96.00 70 TYR A N 1
ATOM 581 C CA . TYR A 1 70 ? -9.107 4.828 5.614 1.00 96.00 70 TYR A CA 1
ATOM 582 C C . TYR A 1 70 ? -7.794 5.460 5.121 1.00 96.00 70 TYR A C 1
ATOM 584 O O . TYR A 1 70 ? -7.456 6.577 5.503 1.00 96.00 70 TYR A O 1
ATOM 592 N N . LEU A 1 71 ? -7.070 4.789 4.223 1.00 95.44 71 LEU A N 1
ATOM 593 C CA . LEU A 1 71 ? -5.852 5.339 3.626 1.00 95.44 71 LEU A CA 1
ATOM 594 C C . LEU A 1 71 ? -6.132 6.580 2.773 1.00 95.44 71 LEU A C 1
ATOM 596 O O . LEU A 1 71 ? -5.374 7.542 2.856 1.00 95.44 71 LEU A O 1
ATOM 600 N N . GLU A 1 72 ? -7.217 6.585 1.996 1.00 95.19 72 GLU A N 1
ATOM 601 C CA . GLU A 1 72 ? -7.639 7.751 1.211 1.00 95.19 72 GLU A CA 1
ATOM 602 C C . GLU A 1 72 ? -7.948 8.965 2.090 1.00 95.19 72 GLU A C 1
ATOM 604 O O . GLU A 1 72 ? -7.527 10.079 1.783 1.00 95.19 72 GLU A O 1
ATOM 609 N N . GLU A 1 73 ? -8.656 8.753 3.200 1.00 93.69 73 GLU A N 1
ATOM 610 C CA . GLU A 1 73 ? -9.066 9.812 4.125 1.00 93.69 73 GLU A CA 1
ATOM 611 C C . GLU A 1 73 ? -7.866 10.492 4.802 1.00 93.69 73 GLU A C 1
ATOM 613 O O . GLU A 1 73 ? -7.852 11.714 4.996 1.00 93.69 73 GLU A O 1
ATOM 618 N N . TYR A 1 74 ? -6.844 9.704 5.148 1.00 92.50 74 TYR A N 1
ATOM 619 C CA . TYR A 1 74 ? -5.684 10.176 5.905 1.00 92.50 74 TYR A CA 1
ATOM 620 C C . TYR A 1 74 ? -4.450 10.480 5.052 1.00 92.50 74 TYR A C 1
ATOM 622 O O . TYR A 1 74 ? -3.463 10.989 5.591 1.00 92.50 74 TYR A O 1
ATOM 630 N N . ALA A 1 75 ? -4.508 10.248 3.739 1.00 92.19 75 ALA A N 1
ATOM 631 C CA . ALA A 1 75 ? -3.483 10.694 2.807 1.00 92.19 75 ALA A CA 1
ATOM 632 C C . ALA A 1 75 ? -3.441 12.228 2.715 1.00 92.19 75 ALA A C 1
ATOM 634 O O . ALA A 1 75 ? -4.460 12.918 2.593 1.00 92.19 75 ALA A O 1
ATOM 635 N N . GLN A 1 76 ? -2.232 12.779 2.786 1.00 89.62 76 GLN A N 1
ATOM 636 C CA . GLN A 1 76 ? -1.977 14.209 2.646 1.00 89.62 76 GLN A CA 1
ATOM 637 C C . GLN A 1 76 ? -0.597 14.448 2.036 1.00 89.62 76 GLN A C 1
ATOM 639 O O . GLN A 1 76 ? 0.359 13.728 2.338 1.00 89.62 76 GLN A O 1
ATOM 644 N N . GLY A 1 77 ? -0.491 15.458 1.171 1.00 84.12 77 GLY A N 1
ATOM 645 C CA . GLY A 1 77 ? 0.814 15.951 0.732 1.00 84.12 77 GLY A CA 1
ATOM 646 C C . GLY A 1 77 ? 1.557 16.623 1.888 1.00 84.12 77 GLY A C 1
ATOM 647 O O . GLY A 1 77 ? 0.919 17.181 2.782 1.00 84.12 77 GLY A O 1
ATOM 648 N N . GLY A 1 78 ? 2.889 16.607 1.865 1.00 67.44 78 GLY A N 1
ATOM 649 C CA . GLY A 1 78 ? 3.674 17.461 2.756 1.00 67.44 78 GLY A CA 1
ATOM 650 C C . GLY A 1 78 ? 4.973 16.873 3.293 1.00 67.44 78 GLY A C 1
ATOM 651 O O . GLY A 1 78 ? 5.229 15.672 3.224 1.00 67.44 78 GLY A O 1
ATOM 652 N N . GLU A 1 79 ? 5.769 17.790 3.847 1.00 62.78 79 GLU A N 1
ATOM 653 C CA . GLU A 1 79 ? 7.089 17.572 4.433 1.00 62.78 79 GLU A CA 1
ATOM 654 C C . GLU A 1 79 ? 7.024 17.082 5.893 1.00 62.78 79 GLU A C 1
ATOM 656 O O . GLU A 1 79 ? 6.219 17.550 6.695 1.00 62.78 79 GLU A O 1
ATOM 661 N N . CYS A 1 80 ? 7.973 16.200 6.224 1.00 60.03 80 CYS A N 1
ATOM 662 C CA . CYS A 1 80 ? 8.442 15.814 7.559 1.00 60.03 80 CYS A CA 1
ATOM 663 C C . CYS A 1 80 ? 7.465 15.135 8.541 1.00 60.03 80 CYS A C 1
ATOM 665 O O . CYS A 1 80 ? 6.737 15.768 9.300 1.00 60.03 80 CYS A O 1
ATOM 667 N N . ALA A 1 81 ? 7.663 13.824 8.706 1.00 52.47 81 ALA A N 1
ATOM 668 C CA . ALA A 1 81 ? 7.876 13.274 10.043 1.00 52.47 81 ALA A CA 1
ATOM 669 C C . ALA A 1 81 ? 9.397 13.073 10.220 1.00 52.47 81 ALA A C 1
ATOM 671 O O . ALA A 1 81 ? 10.035 12.628 9.255 1.00 52.47 81 ALA A O 1
ATOM 672 N N . PRO A 1 82 ? 9.995 13.396 11.387 1.00 53.91 82 PRO A N 1
ATOM 673 C CA . PRO A 1 82 ? 11.384 13.034 11.667 1.00 53.91 82 PRO A CA 1
ATOM 674 C C . PRO A 1 82 ? 11.589 11.532 11.438 1.00 53.91 82 PRO A C 1
ATOM 676 O O . PRO A 1 82 ? 10.633 10.759 11.534 1.00 53.91 82 PRO A O 1
ATOM 679 N N . ASP A 1 83 ? 12.817 11.121 11.116 1.00 59.84 83 ASP A N 1
ATOM 680 C CA . ASP A 1 83 ? 13.179 9.705 10.997 1.00 59.84 83 ASP A CA 1
ATOM 681 C C . ASP A 1 83 ? 13.052 9.026 12.366 1.00 59.84 83 ASP A C 1
ATOM 683 O O . ASP A 1 83 ? 13.974 8.932 13.172 1.00 59.84 83 ASP A O 1
ATOM 687 N N . LEU A 1 84 ? 11.829 8.606 12.653 1.00 58.62 84 LEU A N 1
ATOM 688 C CA . LEU A 1 84 ? 11.469 7.723 13.738 1.00 58.62 84 LEU A CA 1
ATOM 689 C C . LEU A 1 84 ? 11.611 6.329 13.138 1.00 58.62 84 LEU A C 1
ATOM 691 O O . LEU A 1 84 ? 10.972 6.052 12.124 1.00 58.62 84 LEU A O 1
ATOM 695 N N . GLY A 1 85 ? 12.512 5.511 13.684 1.00 65.50 85 GLY A N 1
ATOM 696 C CA . GLY A 1 85 ? 12.858 4.184 13.164 1.00 65.50 85 GLY A CA 1
ATOM 697 C C . GLY A 1 85 ? 11.677 3.413 12.556 1.00 65.50 85 GLY A C 1
ATOM 698 O O . GLY A 1 85 ? 10.557 3.442 13.065 1.00 65.50 85 GLY A O 1
ATOM 699 N N . GLY A 1 86 ? 11.941 2.748 11.438 1.00 80.00 86 GLY A N 1
ATOM 700 C CA . GLY A 1 86 ? 10.914 2.215 10.562 1.00 80.00 86 GLY A CA 1
ATOM 701 C C . GLY A 1 86 ? 11.502 1.319 9.482 1.00 80.00 86 GLY A C 1
ATOM 702 O O . GLY A 1 86 ? 12.718 1.132 9.394 1.00 80.00 86 GLY A O 1
ATOM 703 N N . VAL A 1 87 ? 10.624 0.733 8.675 1.00 87.50 87 VAL A N 1
ATOM 704 C CA . VAL A 1 87 ? 10.998 -0.252 7.657 1.00 87.50 87 VAL A CA 1
ATOM 705 C C . VAL A 1 87 ? 10.580 0.248 6.284 1.00 87.50 87 VAL A C 1
ATOM 707 O O . VAL A 1 87 ? 9.473 0.758 6.093 1.00 87.50 87 VAL A O 1
ATOM 710 N N . THR A 1 88 ? 11.486 0.095 5.321 1.00 89.81 88 THR A N 1
ATOM 711 C CA . THR A 1 88 ? 11.218 0.429 3.924 1.00 89.81 88 THR A CA 1
ATOM 712 C C . THR A 1 88 ? 10.509 -0.733 3.233 1.00 89.81 88 THR A C 1
ATOM 714 O O . THR A 1 88 ? 10.921 -1.892 3.338 1.00 89.81 88 THR A O 1
ATOM 717 N N . TYR A 1 89 ? 9.450 -0.397 2.509 1.00 92.25 89 TYR A N 1
ATOM 718 C CA . TYR A 1 89 ? 8.644 -1.300 1.703 1.00 92.25 89 TYR A CA 1
ATOM 719 C C . TYR A 1 89 ? 8.423 -0.696 0.320 1.00 92.25 89 TYR A C 1
ATOM 721 O O . TYR A 1 89 ? 8.249 0.517 0.181 1.00 92.25 89 TYR A O 1
ATOM 729 N N . GLN A 1 90 ? 8.337 -1.549 -0.693 1.00 94.75 90 GLN A N 1
ATOM 730 C CA . GLN A 1 90 ? 7.770 -1.161 -1.974 1.00 94.75 90 GLN A CA 1
ATOM 731 C C . GLN A 1 90 ? 6.245 -1.160 -1.835 1.00 94.75 90 GLN A C 1
ATOM 733 O O . GLN A 1 90 ? 5.650 -2.184 -1.512 1.00 94.75 90 GLN A O 1
ATOM 738 N N . LEU A 1 91 ? 5.607 -0.019 -2.063 1.00 96.38 91 LEU A N 1
ATOM 739 C CA . LEU A 1 91 ? 4.155 0.121 -2.033 1.00 96.38 91 LEU A CA 1
ATOM 740 C C . LEU A 1 91 ? 3.658 0.318 -3.461 1.00 96.38 91 LEU A C 1
ATOM 742 O O . LEU A 1 91 ? 4.049 1.261 -4.135 1.00 96.38 91 LEU A O 1
ATOM 746 N N . GLN A 1 92 ? 2.783 -0.555 -3.933 1.00 97.38 92 GLN A N 1
ATOM 747 C CA . GLN A 1 92 ? 2.074 -0.374 -5.189 1.00 97.38 92 GLN A CA 1
ATOM 748 C C . GLN A 1 92 ? 0.656 0.114 -4.905 1.00 97.38 92 GLN A C 1
ATOM 750 O O . GLN A 1 92 ? -0.085 -0.535 -4.168 1.00 97.38 92 GLN A O 1
ATOM 755 N N . LEU A 1 93 ? 0.272 1.230 -5.518 1.00 97.31 93 LEU A N 1
ATOM 756 C CA . LEU A 1 93 ? -1.083 1.775 -5.488 1.00 97.31 93 LEU A CA 1
ATOM 757 C C . LEU A 1 93 ? -1.772 1.478 -6.819 1.00 97.31 93 LEU A C 1
ATOM 759 O O . LEU A 1 93 ? -1.204 1.735 -7.881 1.00 97.31 93 LEU A O 1
ATOM 763 N N . GLN A 1 94 ? -2.997 0.963 -6.766 1.00 97.75 94 GLN A N 1
ATOM 764 C CA . GLN A 1 94 ? -3.840 0.725 -7.937 1.00 97.75 94 GLN A CA 1
ATOM 765 C C . GLN A 1 94 ? -5.149 1.489 -7.768 1.00 97.75 94 GLN A C 1
ATOM 767 O O . GLN A 1 94 ? -5.755 1.433 -6.698 1.00 97.75 94 GLN A O 1
ATOM 772 N N . PHE A 1 95 ? -5.617 2.163 -8.816 1.00 97.00 95 PHE A N 1
ATOM 773 C CA . PHE A 1 95 ? -6.823 2.997 -8.766 1.00 97.00 95 PHE A CA 1
ATOM 774 C C . PHE A 1 95 ? -7.986 2.383 -9.562 1.00 97.00 95 PHE A C 1
ATOM 776 O O . PHE A 1 95 ? -7.775 1.585 -10.477 1.00 97.00 95 PHE A O 1
ATOM 783 N N . HIS A 1 96 ? -9.227 2.747 -9.218 1.00 93.44 96 HIS A N 1
ATOM 784 C CA . HIS A 1 96 ? -10.434 2.186 -9.847 1.00 93.44 96 HIS A CA 1
ATOM 785 C C . HIS A 1 96 ? -10.506 2.442 -11.361 1.00 93.44 96 HIS A C 1
ATOM 787 O O . HIS A 1 96 ? -10.694 1.497 -12.125 1.00 93.44 96 HIS A O 1
ATOM 793 N N . ASP A 1 97 ? -10.265 3.676 -11.810 1.00 89.56 97 ASP A N 1
ATOM 794 C CA . ASP A 1 97 ? -10.319 4.032 -13.240 1.00 89.56 97 ASP A CA 1
ATOM 795 C C . ASP A 1 97 ? -8.956 3.879 -13.940 1.00 89.56 97 ASP A C 1
ATOM 797 O O . ASP A 1 97 ? -8.532 4.762 -14.689 1.00 89.56 97 ASP A O 1
ATOM 801 N N . GLY A 1 98 ? -8.204 2.829 -13.598 1.00 90.50 98 GLY A N 1
ATOM 802 C CA . GLY A 1 98 ? -6.849 2.584 -14.105 1.00 90.50 98 GLY A CA 1
ATOM 803 C C . GLY A 1 98 ? -5.772 3.460 -13.463 1.00 90.50 98 GLY A C 1
ATOM 804 O O . GLY A 1 98 ? -6.060 4.342 -12.654 1.00 90.50 98 GLY A O 1
ATOM 805 N N . GLY A 1 99 ? -4.520 3.226 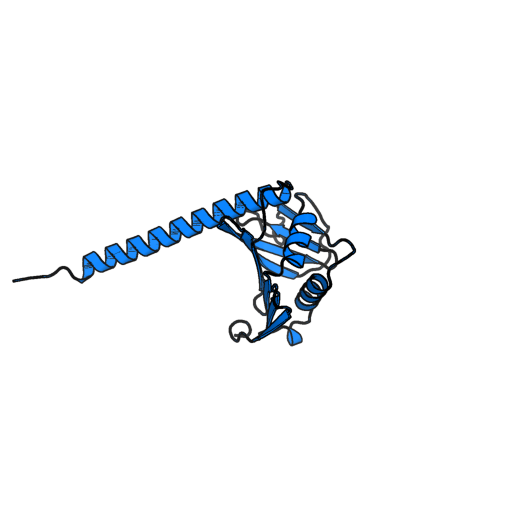-13.823 1.00 93.94 99 GLY A N 1
ATOM 806 C CA . GLY A 1 99 ? -3.356 3.811 -13.177 1.00 93.94 99 GLY A CA 1
ATOM 807 C C . GLY A 1 99 ? -2.827 2.895 -12.081 1.00 93.94 99 GLY A C 1
ATOM 808 O O . GLY A 1 99 ? -3.559 2.485 -11.174 1.00 93.94 99 GLY A O 1
ATOM 809 N N . THR A 1 100 ? -1.541 2.581 -12.169 1.00 95.50 100 THR A N 1
ATOM 810 C CA . THR A 1 100 ? -0.810 1.800 -11.171 1.00 95.50 100 THR A CA 1
ATOM 811 C C . THR A 1 100 ? 0.541 2.446 -10.972 1.00 95.50 100 THR A C 1
ATOM 813 O O . THR A 1 100 ? 1.226 2.706 -11.948 1.00 95.50 100 THR A O 1
ATOM 816 N N . VAL A 1 101 ? 0.942 2.683 -9.729 1.00 94.81 101 VAL A N 1
ATOM 817 C CA . VAL A 1 101 ? 2.248 3.276 -9.433 1.00 94.81 101 VAL A CA 1
ATOM 818 C C . VAL A 1 101 ? 2.918 2.522 -8.303 1.00 94.81 101 VAL A C 1
ATOM 820 O O . VAL A 1 101 ? 2.276 2.147 -7.322 1.00 94.81 101 VAL A O 1
ATOM 823 N N . SER A 1 102 ? 4.213 2.292 -8.465 1.00 93.69 102 SER A N 1
ATOM 824 C CA . SER A 1 102 ? 5.066 1.638 -7.485 1.00 93.69 102 SER A CA 1
ATOM 825 C C . SER A 1 102 ? 5.925 2.706 -6.815 1.00 93.69 102 SER A C 1
ATOM 827 O O . SER A 1 102 ? 6.804 3.277 -7.442 1.00 93.69 102 SER A O 1
ATOM 829 N N . VAL A 1 103 ? 5.678 2.974 -5.538 1.00 92.31 103 VAL A N 1
ATOM 830 C CA . VAL A 1 103 ? 6.369 3.989 -4.738 1.00 92.31 103 VAL A CA 1
ATOM 831 C C . VAL A 1 103 ? 7.224 3.344 -3.655 1.00 92.31 103 VAL A C 1
ATOM 833 O O . VAL A 1 103 ? 6.884 2.287 -3.116 1.00 92.31 103 VAL A O 1
ATOM 836 N N . THR A 1 104 ? 8.322 3.999 -3.289 1.00 91.31 104 THR A N 1
ATOM 837 C CA . THR A 1 104 ? 9.048 3.618 -2.073 1.00 91.31 104 THR A CA 1
ATOM 838 C C . THR A 1 104 ? 8.272 4.153 -0.878 1.00 91.31 104 THR A C 1
ATOM 840 O O . THR A 1 104 ? 7.881 5.317 -0.869 1.00 91.31 104 THR A O 1
ATOM 843 N N . SER A 1 105 ? 8.036 3.326 0.136 1.00 91.19 105 SER A N 1
ATOM 844 C CA . SER A 1 105 ? 7.334 3.720 1.359 1.00 91.19 105 SER A CA 1
ATOM 845 C C . SER A 1 105 ? 8.151 3.380 2.599 1.00 91.19 105 SER A C 1
ATOM 847 O O . SER A 1 105 ? 8.810 2.347 2.655 1.00 91.19 105 SER A O 1
ATOM 849 N N . TYR A 1 106 ? 8.101 4.246 3.601 1.00 89.44 106 TYR A N 1
ATOM 850 C CA . TYR A 1 106 ? 8.769 4.075 4.884 1.00 89.44 106 TYR A CA 1
ATOM 851 C C . TYR A 1 106 ? 7.722 4.085 5.995 1.00 89.44 106 TYR A C 1
ATOM 853 O O . TYR A 1 106 ? 7.042 5.095 6.202 1.00 89.44 106 TYR A O 1
ATOM 861 N N . TRP A 1 107 ? 7.583 2.949 6.676 1.00 90.19 107 TRP A N 1
ATOM 862 C CA . TRP A 1 107 ? 6.546 2.688 7.673 1.00 90.19 107 TRP A CA 1
ATOM 863 C C . TRP A 1 107 ? 7.106 2.815 9.085 1.00 90.19 107 TRP A C 1
ATOM 865 O O . TRP A 1 107 ? 8.162 2.262 9.383 1.00 90.19 107 TRP A O 1
ATOM 875 N N . PHE A 1 108 ? 6.384 3.526 9.945 1.00 87.31 108 PHE A N 1
ATOM 876 C CA . PHE A 1 108 ? 6.721 3.787 11.343 1.00 87.31 108 PHE A CA 1
ATOM 877 C C . PHE A 1 108 ? 5.460 3.622 12.218 1.00 87.31 108 PHE A C 1
ATOM 879 O O . PHE A 1 108 ? 4.347 3.632 11.692 1.00 87.31 108 PHE A O 1
ATOM 886 N N . PRO A 1 109 ? 5.569 3.515 13.556 1.00 85.81 109 PRO A N 1
ATOM 887 C CA . PRO A 1 109 ? 4.424 3.165 14.412 1.00 85.81 109 PRO A CA 1
ATOM 888 C C . PRO A 1 109 ? 3.182 4.072 14.289 1.00 85.81 109 PRO A C 1
ATOM 890 O O . PRO A 1 109 ? 2.073 3.660 14.614 1.00 85.81 109 PRO A O 1
ATOM 893 N N . GLY A 1 110 ? 3.354 5.317 13.833 1.00 87.31 110 GLY A N 1
ATOM 894 C CA . GLY A 1 110 ? 2.279 6.300 13.672 1.00 87.31 110 GLY A CA 1
ATOM 895 C C . GLY A 1 110 ? 1.771 6.490 12.241 1.00 87.31 110 GLY A C 1
ATOM 896 O O . GLY A 1 110 ? 0.911 7.346 12.032 1.00 87.31 110 GLY A O 1
ATOM 897 N N . GLY A 1 111 ? 2.299 5.770 11.249 1.00 91.56 111 GLY A N 1
ATOM 898 C CA . GLY A 1 111 ? 1.947 6.007 9.851 1.00 91.56 111 GLY A CA 1
ATOM 899 C C . GLY A 1 111 ? 2.996 5.538 8.852 1.00 91.56 111 GLY A C 1
ATOM 900 O O . GLY A 1 111 ? 3.876 4.737 9.152 1.00 91.56 111 GLY A O 1
ATOM 901 N N . PHE A 1 112 ? 2.923 6.072 7.639 1.00 91.94 112 PHE A N 1
ATOM 902 C CA . PHE A 1 112 ? 3.978 5.904 6.650 1.00 91.94 112 PHE A CA 1
ATOM 903 C C . PHE A 1 112 ? 4.125 7.141 5.771 1.00 91.94 112 PHE A C 1
ATOM 905 O O . PHE A 1 112 ? 3.183 7.909 5.570 1.00 91.94 112 PHE A O 1
ATOM 912 N N . LYS A 1 113 ? 5.332 7.321 5.240 1.00 89.88 113 LYS A N 1
ATOM 913 C CA . LYS A 1 113 ? 5.655 8.305 4.201 1.00 89.88 113 LYS A CA 1
ATOM 914 C C . LYS A 1 113 ? 6.018 7.579 2.915 1.00 89.88 113 LYS A C 1
ATOM 916 O O . LYS A 1 113 ? 6.495 6.447 2.978 1.00 89.88 113 LYS A O 1
ATOM 921 N N . PHE A 1 114 ? 5.798 8.193 1.762 1.00 90.19 114 PHE A N 1
ATOM 922 C CA . PHE A 1 114 ? 6.152 7.590 0.482 1.00 90.19 114 PHE A CA 1
ATOM 923 C C . PHE A 1 114 ? 6.687 8.605 -0.531 1.00 90.19 114 PHE A C 1
ATOM 925 O O . PHE A 1 114 ? 6.403 9.802 -0.451 1.00 90.19 114 PHE A O 1
ATOM 932 N N . PHE A 1 115 ? 7.473 8.087 -1.470 1.00 88.88 115 PHE A N 1
ATOM 933 C CA . PHE A 1 115 ? 8.273 8.807 -2.460 1.00 88.88 115 PHE A CA 1
ATOM 934 C C . PHE A 1 115 ? 7.843 8.341 -3.849 1.00 88.88 115 PHE A C 1
ATOM 936 O O . PHE A 1 115 ? 7.741 7.131 -4.078 1.00 88.88 115 PHE A O 1
ATOM 943 N N . LEU A 1 116 ? 7.550 9.273 -4.753 1.00 86.94 116 LEU A N 1
ATOM 944 C CA . LEU A 1 116 ? 7.210 8.926 -6.132 1.00 86.94 116 LEU A CA 1
ATOM 945 C C . LEU A 1 116 ? 8.427 8.315 -6.854 1.00 86.94 116 LEU A C 1
ATOM 947 O O . LEU A 1 116 ? 9.548 8.473 -6.378 1.00 86.94 116 LEU A O 1
ATOM 951 N N . PRO A 1 117 ? 8.233 7.602 -7.982 1.00 81.88 117 PRO A N 1
ATOM 952 C CA . PRO A 1 117 ? 9.321 6.903 -8.677 1.00 81.88 117 PRO A CA 1
ATOM 953 C C . PRO A 1 117 ? 10.529 7.781 -9.041 1.00 81.88 117 PRO A C 1
ATOM 955 O O . PRO A 1 117 ? 11.656 7.297 -9.005 1.00 81.88 117 PRO A O 1
ATOM 958 N N . ASP A 1 118 ? 10.297 9.061 -9.347 1.00 76.38 118 ASP A N 1
ATOM 959 C CA . ASP A 1 118 ? 11.347 10.021 -9.719 1.00 76.38 118 ASP A CA 1
ATOM 960 C C . ASP A 1 118 ? 11.969 10.752 -8.514 1.00 76.38 118 ASP A C 1
ATOM 962 O O . ASP A 1 118 ? 12.904 11.540 -8.676 1.00 76.38 118 ASP A O 1
ATOM 966 N N . ASP A 1 119 ? 11.459 10.513 -7.303 1.00 73.81 119 ASP A N 1
ATOM 967 C CA . ASP A 1 119 ? 11.984 11.125 -6.088 1.00 73.81 119 ASP A CA 1
ATOM 968 C C . ASP A 1 119 ? 13.223 10.363 -5.591 1.00 73.81 119 ASP A C 1
ATOM 970 O O . ASP A 1 119 ? 13.335 9.138 -5.689 1.00 73.81 119 ASP A O 1
ATOM 974 N N . ILE A 1 120 ? 14.154 11.095 -4.978 1.00 64.06 120 ILE A N 1
ATOM 975 C CA . ILE A 1 120 ? 15.296 10.495 -4.283 1.00 64.06 120 ILE A CA 1
ATOM 976 C C . ILE A 1 120 ? 14.761 9.657 -3.096 1.00 64.06 120 ILE A C 1
ATOM 978 O O . ILE A 1 120 ? 13.887 10.131 -2.365 1.00 64.06 120 ILE A O 1
ATOM 982 N N . PRO A 1 121 ? 15.241 8.421 -2.861 1.00 63.62 121 PRO A N 1
ATOM 983 C CA . PRO A 1 121 ? 14.806 7.619 -1.717 1.00 63.62 121 PRO A CA 1
ATOM 984 C C . PRO A 1 121 ? 15.149 8.251 -0.355 1.00 63.62 121 PRO A C 1
ATOM 986 O O . PRO A 1 121 ? 16.071 9.056 -0.226 1.00 63.62 121 PRO A O 1
ATOM 989 N N . ALA A 1 122 ? 14.446 7.821 0.701 1.00 58.62 122 ALA A N 1
ATOM 990 C CA . ALA A 1 122 ? 14.601 8.347 2.066 1.00 58.62 122 ALA A CA 1
ATOM 991 C C . ALA A 1 122 ? 16.051 8.330 2.595 1.00 58.62 122 ALA A C 1
ATOM 993 O O . ALA A 1 122 ? 16.466 9.268 3.268 1.00 58.62 122 ALA A O 1
ATOM 994 N N . GLY A 1 123 ? 16.814 7.273 2.288 1.00 58.50 123 GLY A N 1
ATOM 995 C CA . GLY A 1 123 ? 18.198 7.104 2.751 1.00 58.50 123 GLY A CA 1
ATOM 996 C C . GLY A 1 123 ? 19.201 8.071 2.116 1.00 58.50 123 GLY A C 1
ATOM 997 O O . GLY A 1 123 ? 20.280 8.268 2.668 1.00 58.50 123 GLY A O 1
ATOM 998 N N . ASP A 1 124 ? 18.814 8.712 1.012 1.00 60.84 124 ASP A N 1
ATOM 999 C CA . ASP A 1 124 ? 19.665 9.590 0.207 1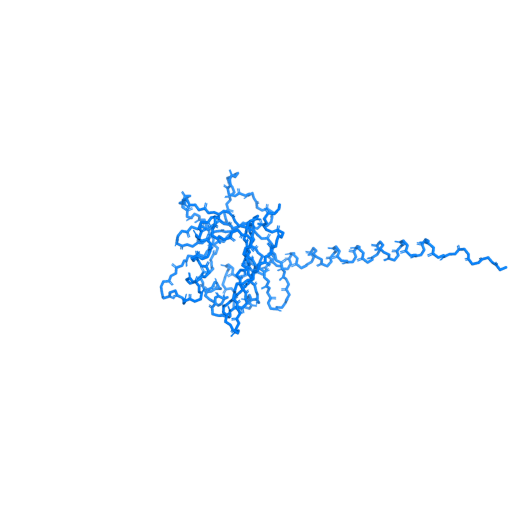.00 60.84 124 ASP A CA 1
ATOM 1000 C C . ASP A 1 124 ? 19.243 11.070 0.325 1.00 60.84 124 ASP A C 1
ATOM 1002 O O . ASP A 1 124 ? 19.639 11.913 -0.479 1.00 60.84 124 ASP A O 1
ATOM 1006 N N . GLY A 1 125 ? 18.434 11.406 1.340 1.00 58.81 125 GLY A N 1
ATOM 1007 C CA . GLY A 1 125 ? 18.008 12.782 1.621 1.00 58.81 125 GLY A CA 1
ATOM 1008 C C . GLY A 1 125 ? 16.808 13.264 0.803 1.00 58.81 125 GLY A C 1
ATOM 1009 O O . GLY A 1 125 ? 16.591 14.470 0.698 1.00 58.81 125 GLY A O 1
ATOM 1010 N N . GLY A 1 126 ? 16.030 12.350 0.220 1.00 67.31 126 GLY A N 1
ATOM 1011 C CA . GLY A 1 126 ? 14.825 12.705 -0.522 1.00 67.31 126 GLY A CA 1
ATOM 1012 C C . GLY A 1 126 ? 13.684 13.242 0.341 1.00 67.31 126 GLY A C 1
ATOM 1013 O O . GLY A 1 126 ? 13.513 12.863 1.504 1.00 67.31 126 GLY A O 1
ATOM 1014 N N . THR A 1 127 ? 12.860 14.102 -0.256 1.00 75.19 127 THR A N 1
ATOM 1015 C CA . THR A 1 127 ? 11.656 14.647 0.380 1.00 75.19 127 THR A CA 1
ATOM 1016 C C . THR A 1 127 ? 10.465 13.735 0.085 1.00 75.19 127 THR A C 1
ATOM 1018 O O . THR A 1 127 ? 10.195 13.463 -1.084 1.00 75.19 127 THR A O 1
ATOM 1021 N N . PRO A 1 128 ? 9.724 13.255 1.102 1.00 85.25 128 PRO A N 1
ATOM 1022 C CA . PRO A 1 128 ? 8.535 12.450 0.857 1.00 85.25 128 PRO A CA 1
ATOM 1023 C C . PRO A 1 128 ? 7.485 13.267 0.103 1.00 85.25 128 PRO A C 1
ATOM 1025 O O . PRO A 1 128 ? 7.223 14.424 0.436 1.00 85.25 128 PRO A O 1
ATOM 1028 N N . ARG A 1 129 ? 6.833 12.644 -0.881 1.00 87.88 129 ARG A N 1
ATOM 1029 C CA . ARG A 1 129 ? 5.720 13.272 -1.600 1.00 87.88 129 ARG A CA 1
ATOM 1030 C C . ARG A 1 129 ? 4.445 13.267 -0.768 1.00 87.88 129 ARG A C 1
ATOM 1032 O O . ARG A 1 129 ? 3.680 14.233 -0.794 1.00 87.88 129 ARG A O 1
ATOM 1039 N N . GLY A 1 130 ? 4.207 12.165 -0.062 1.00 89.31 130 GLY A N 1
ATOM 1040 C CA . GLY A 1 130 ? 2.975 11.918 0.670 1.00 89.31 130 GLY A CA 1
ATOM 1041 C C . GLY A 1 130 ? 3.203 11.261 2.020 1.00 89.31 130 GLY A C 1
ATOM 1042 O O . GLY A 1 130 ? 4.162 10.515 2.221 1.00 89.31 130 GLY A O 1
ATOM 1043 N N . VAL A 1 131 ? 2.283 11.531 2.942 1.00 90.75 131 VAL A N 1
ATOM 1044 C CA . VAL A 1 131 ? 2.238 10.936 4.277 1.00 90.75 131 VAL A CA 1
ATOM 1045 C C . VAL A 1 131 ? 0.821 10.451 4.568 1.00 90.75 131 VAL A C 1
ATOM 1047 O O . VAL A 1 131 ? -0.158 11.126 4.249 1.00 90.75 131 VAL A O 1
ATOM 1050 N N . VAL A 1 132 ? 0.723 9.300 5.228 1.00 91.94 132 VAL A N 1
ATOM 1051 C CA . VAL A 1 132 ? -0.493 8.809 5.879 1.00 91.94 132 VAL A CA 1
ATOM 1052 C C . VAL A 1 132 ? -0.195 8.668 7.365 1.00 91.94 132 VAL A C 1
ATOM 1054 O O . VAL A 1 132 ? 0.643 7.858 7.754 1.00 91.94 132 VAL A O 1
ATOM 1057 N N . LEU A 1 133 ? -0.874 9.453 8.202 1.00 91.06 133 LEU A N 1
ATOM 1058 C CA . LEU A 1 133 ? -0.794 9.326 9.661 1.00 91.06 133 LEU A CA 1
ATOM 1059 C C . LEU A 1 133 ? -1.994 8.537 10.168 1.00 91.06 133 LEU A C 1
ATOM 1061 O O . LEU A 1 133 ? -3.133 8.874 9.845 1.00 91.06 133 LEU A O 1
ATOM 1065 N N . PHE A 1 134 ? -1.755 7.514 10.983 1.00 91.38 134 PHE A N 1
ATOM 1066 C CA . PHE A 1 134 ? -2.831 6.722 11.561 1.00 91.38 134 PHE A CA 1
ATOM 1067 C C . PHE A 1 134 ? -3.559 7.531 12.640 1.00 91.38 134 PHE A C 1
ATOM 1069 O O . PHE A 1 134 ? -2.939 8.041 13.574 1.00 91.38 134 PHE A O 1
ATOM 1076 N N . LYS A 1 135 ? -4.884 7.655 12.512 1.00 92.00 135 LYS A N 1
ATOM 1077 C CA . LYS A 1 135 ? -5.739 8.398 13.436 1.00 92.00 135 LYS A CA 1
ATOM 1078 C C . LYS A 1 135 ? -6.846 7.496 13.987 1.00 92.00 135 LYS A C 1
ATOM 1080 O O . LYS A 1 135 ? -7.525 6.826 13.214 1.00 92.00 135 LYS A O 1
ATOM 1085 N N . PRO A 1 136 ? -7.057 7.473 15.315 1.00 92.81 136 PRO A N 1
ATOM 1086 C CA . PRO A 1 136 ? -8.186 6.764 15.898 1.00 92.81 136 PRO A CA 1
ATOM 1087 C C . PRO A 1 136 ? -9.542 7.306 15.399 1.00 92.81 136 PRO A C 1
ATOM 1089 O O . PRO A 1 136 ? -9.678 8.523 15.256 1.00 92.81 136 PRO A O 1
ATOM 1092 N N . PRO A 1 137 ? -10.559 6.441 15.222 1.00 94.06 137 PRO A N 1
ATOM 1093 C CA . PRO A 1 137 ? -10.512 4.992 15.425 1.00 94.06 137 PRO A CA 1
ATOM 1094 C C . PRO A 1 137 ? -9.842 4.259 14.248 1.00 94.06 137 PRO A C 1
ATOM 1096 O O . PRO A 1 137 ? -10.259 4.395 13.102 1.00 94.06 137 PRO A O 1
ATOM 1099 N N . ILE A 1 138 ? -8.832 3.434 14.547 1.00 95.06 138 ILE A N 1
ATOM 1100 C CA . ILE A 1 138 ? -8.148 2.611 13.538 1.00 95.06 138 ILE A CA 1
ATOM 1101 C C . ILE A 1 138 ? -8.969 1.330 13.318 1.00 95.06 138 ILE A C 1
ATOM 1103 O O . ILE A 1 138 ? -9.191 0.601 14.292 1.00 95.06 138 ILE A O 1
ATOM 1107 N N . PRO A 1 139 ? -9.408 1.020 12.082 1.00 95.19 139 PRO A N 1
ATOM 1108 C CA . PRO A 1 139 ? -10.134 -0.214 11.791 1.00 95.19 139 PRO A CA 1
ATOM 1109 C C . PRO A 1 139 ? -9.345 -1.467 12.189 1.00 95.19 139 PRO A C 1
ATOM 1111 O O . PRO A 1 139 ? -8.125 -1.518 12.044 1.00 95.19 139 PRO A O 1
ATOM 1114 N N . GLU A 1 140 ? -10.033 -2.520 12.635 1.00 95.19 140 GLU A N 1
ATOM 1115 C CA . GLU A 1 140 ? -9.380 -3.774 13.047 1.00 95.19 140 GLU A CA 1
ATOM 1116 C C . GLU A 1 140 ? -8.575 -4.429 11.911 1.00 95.19 140 GLU A C 1
ATOM 1118 O O . GLU A 1 140 ? -7.475 -4.945 12.135 1.00 95.19 140 GLU A O 1
ATOM 1123 N N . SER A 1 141 ? -9.070 -4.355 10.673 1.00 94.62 141 SER A N 1
ATOM 1124 C CA . SER A 1 141 ? -8.341 -4.863 9.510 1.00 94.62 141 SER A CA 1
ATOM 1125 C C . SER A 1 141 ? -7.073 -4.051 9.226 1.00 94.62 141 SER A C 1
ATOM 1127 O O . SER A 1 141 ? -6.030 -4.634 8.922 1.00 94.62 141 SER A O 1
ATOM 1129 N N . MET A 1 142 ? -7.104 -2.732 9.446 1.00 95.56 142 MET A N 1
ATOM 1130 C CA . MET A 1 142 ? -5.915 -1.879 9.380 1.00 95.56 142 MET A CA 1
ATOM 1131 C C . MET A 1 142 ? -4.914 -2.220 10.495 1.00 95.56 142 MET A C 1
ATOM 1133 O O . MET A 1 142 ? -3.727 -2.364 10.220 1.00 95.56 142 MET A O 1
ATOM 1137 N N . ASN A 1 143 ? -5.373 -2.451 11.731 1.00 95.44 143 ASN A N 1
ATOM 1138 C CA . ASN A 1 143 ? -4.509 -2.930 12.821 1.00 95.44 143 ASN A CA 1
ATOM 1139 C C . ASN A 1 143 ? -3.867 -4.288 12.499 1.00 95.44 143 ASN A C 1
ATOM 1141 O O . ASN A 1 143 ? -2.709 -4.527 12.837 1.00 95.44 143 ASN A O 1
ATOM 1145 N N . THR A 1 144 ? -4.596 -5.180 11.825 1.00 95.62 144 THR A N 1
ATOM 1146 C CA . THR A 1 144 ? -4.056 -6.475 11.391 1.00 95.62 144 THR A CA 1
ATOM 1147 C C . THR A 1 144 ? -2.964 -6.312 10.337 1.00 95.62 144 THR A C 1
ATOM 1149 O O . THR A 1 144 ? -1.938 -6.986 10.437 1.00 95.62 144 THR A O 1
ATOM 1152 N N . LEU A 1 145 ? -3.157 -5.406 9.373 1.00 96.25 145 LEU A N 1
ATOM 1153 C CA . LEU A 1 145 ? -2.132 -5.036 8.397 1.00 96.25 145 LEU A CA 1
ATOM 1154 C C . LEU A 1 145 ? -0.890 -4.474 9.098 1.00 96.25 145 LEU A C 1
ATOM 1156 O O . LEU A 1 145 ? 0.202 -4.984 8.865 1.00 96.25 145 LEU A O 1
ATOM 1160 N N . ILE A 1 146 ? -1.052 -3.480 9.980 1.00 93.81 146 ILE A N 1
ATOM 1161 C CA . ILE A 1 146 ? 0.060 -2.835 10.701 1.00 93.81 146 ILE A CA 1
ATOM 1162 C C . ILE A 1 146 ? 0.855 -3.877 11.492 1.00 93.81 146 ILE A C 1
ATOM 1164 O O . ILE A 1 146 ? 2.060 -4.010 11.298 1.00 93.81 146 ILE A O 1
ATOM 1168 N N . ARG A 1 147 ? 0.172 -4.704 12.294 1.00 93.69 147 ARG A N 1
ATOM 1169 C CA . ARG A 1 147 ? 0.815 -5.772 13.072 1.00 93.69 147 ARG A CA 1
ATOM 1170 C C . ARG A 1 147 ? 1.614 -6.733 12.191 1.00 93.69 147 ARG A C 1
ATOM 1172 O O . ARG A 1 147 ? 2.705 -7.134 12.567 1.00 93.69 147 ARG A O 1
ATOM 1179 N N . PHE A 1 148 ? 1.096 -7.095 11.020 1.00 94.81 148 PHE A N 1
ATOM 1180 C CA . PHE A 1 148 ? 1.820 -7.978 10.107 1.00 94.81 148 PHE A CA 1
ATOM 1181 C C . PHE A 1 148 ? 3.071 -7.329 9.501 1.00 94.81 148 PHE A C 1
ATOM 1183 O O . PHE A 1 148 ? 4.052 -8.025 9.235 1.00 94.81 148 PHE A O 1
ATOM 1190 N N . LEU A 1 149 ? 3.066 -6.014 9.274 1.00 92.88 149 LEU A N 1
ATOM 1191 C CA . LEU A 1 149 ? 4.264 -5.287 8.846 1.00 92.88 149 LEU A CA 1
ATOM 1192 C C . LEU A 1 149 ? 5.292 -5.159 9.982 1.00 92.88 149 LEU A C 1
ATOM 1194 O O . LEU A 1 149 ? 6.491 -5.179 9.709 1.00 92.88 149 LEU A O 1
ATOM 1198 N N . ASP A 1 150 ? 4.835 -5.115 11.232 1.00 90.50 150 ASP A N 1
ATOM 1199 C CA . ASP A 1 150 ? 5.691 -5.049 12.423 1.00 90.50 150 ASP A CA 1
ATOM 1200 C C . ASP A 1 150 ? 6.192 -6.422 12.906 1.00 90.50 150 ASP A C 1
ATOM 1202 O O . ASP A 1 150 ? 7.165 -6.493 13.659 1.00 90.50 150 ASP A O 1
ATOM 1206 N N . ASP A 1 151 ? 5.565 -7.525 12.474 1.00 90.94 151 ASP A N 1
ATOM 1207 C CA . ASP A 1 151 ? 5.957 -8.875 12.886 1.00 90.94 151 ASP A CA 1
ATOM 1208 C C . ASP A 1 151 ? 7.461 -9.115 12.610 1.00 90.94 151 ASP A C 1
ATOM 1210 O O . ASP A 1 151 ? 7.981 -8.721 11.556 1.00 90.94 151 ASP A O 1
ATOM 1214 N N . PRO A 1 152 ? 8.201 -9.794 13.502 1.00 88.31 152 PRO A N 1
ATOM 1215 C CA . PRO A 1 152 ? 9.598 -10.121 13.250 1.00 88.31 152 PRO A CA 1
ATOM 1216 C C . PRO A 1 152 ? 9.771 -10.935 11.963 1.00 88.31 152 PRO A C 1
ATOM 1218 O O . PRO A 1 152 ? 8.935 -11.773 11.621 1.00 88.31 152 PRO A O 1
ATOM 1221 N N . VAL A 1 153 ? 10.911 -10.762 11.286 1.00 85.62 153 VAL A N 1
ATOM 1222 C CA . VAL A 1 153 ? 11.252 -11.512 10.061 1.00 85.62 153 VAL A CA 1
ATOM 1223 C C . VAL A 1 153 ? 11.069 -13.020 10.239 1.00 85.62 153 VAL A C 1
ATOM 1225 O O . VAL A 1 153 ? 10.513 -13.675 9.364 1.00 85.62 153 VAL A O 1
ATOM 1228 N N . ALA A 1 154 ? 11.477 -13.570 11.386 1.00 85.62 154 ALA A N 1
ATOM 1229 C CA . ALA A 1 154 ? 11.345 -14.997 11.687 1.00 85.62 154 ALA A CA 1
ATOM 1230 C C . ALA A 1 154 ? 9.893 -15.514 11.630 1.00 85.62 154 ALA A C 1
ATOM 1232 O O . ALA A 1 154 ? 9.684 -16.700 11.402 1.00 85.62 154 ALA A O 1
ATOM 1233 N N . VAL A 1 155 ? 8.908 -14.632 11.827 1.00 87.00 155 VAL A N 1
ATOM 1234 C CA . VAL A 1 155 ? 7.473 -14.950 11.812 1.00 87.00 155 VAL A CA 1
ATOM 1235 C C . VAL A 1 155 ? 6.854 -14.672 10.441 1.00 87.00 155 VAL A C 1
ATOM 1237 O O . VAL A 1 155 ? 6.017 -15.443 9.980 1.00 87.00 155 VAL A O 1
ATOM 1240 N N . ALA A 1 156 ? 7.254 -13.581 9.784 1.00 88.94 156 ALA A N 1
ATOM 1241 C CA . ALA A 1 156 ? 6.625 -13.118 8.546 1.00 88.94 156 ALA A CA 1
ATOM 1242 C C . ALA A 1 156 ? 7.263 -13.670 7.258 1.00 88.94 156 ALA A C 1
ATOM 1244 O O . ALA A 1 156 ? 6.654 -13.566 6.191 1.00 88.94 156 ALA A O 1
ATOM 1245 N N . ARG A 1 157 ? 8.471 -14.248 7.332 1.00 92.19 157 ARG A N 1
ATOM 1246 C CA . ARG A 1 157 ? 9.206 -14.747 6.159 1.00 92.19 157 ARG A CA 1
ATOM 1247 C C . ARG A 1 157 ? 8.371 -15.750 5.360 1.00 92.19 157 ARG A C 1
ATOM 1249 O O . ARG A 1 157 ? 7.839 -16.705 5.922 1.00 92.19 157 ARG A O 1
ATOM 1256 N N . GLY A 1 158 ? 8.274 -15.549 4.048 1.00 94.62 158 GLY A N 1
ATOM 1257 C CA . GLY A 1 158 ? 7.497 -16.434 3.177 1.00 94.62 158 GLY A CA 1
ATOM 1258 C C . GLY A 1 158 ? 5.987 -16.207 3.221 1.00 94.62 158 GLY A C 1
ATOM 1259 O O . GLY A 1 158 ? 5.251 -16.971 2.608 1.00 94.62 158 GLY A O 1
ATOM 1260 N N . THR A 1 159 ? 5.499 -15.207 3.960 1.00 96.25 159 THR A N 1
ATOM 1261 C CA . THR A 1 159 ? 4.059 -15.013 4.165 1.00 96.25 159 THR A CA 1
ATOM 1262 C C . THR A 1 159 ? 3.502 -13.924 3.255 1.00 96.25 159 THR A C 1
ATOM 1264 O O . THR A 1 159 ? 4.051 -12.823 3.155 1.00 96.25 159 THR A O 1
ATOM 1267 N N . VAL A 1 160 ? 2.354 -14.220 2.649 1.00 97.38 160 VAL A N 1
ATOM 1268 C CA . VAL A 1 160 ? 1.503 -13.261 1.947 1.00 97.38 160 VAL A CA 1
ATOM 1269 C C . VAL A 1 160 ? 0.242 -13.038 2.776 1.00 97.38 160 VAL A C 1
ATOM 1271 O O . VAL A 1 160 ? -0.584 -13.939 2.915 1.00 97.38 160 VAL A O 1
ATOM 1274 N N . LEU A 1 161 ? 0.075 -11.843 3.338 1.00 97.69 161 LEU A N 1
ATOM 1275 C CA . LEU A 1 161 ? -1.177 -11.439 3.970 1.00 97.69 161 LEU A CA 1
ATOM 1276 C C . LEU A 1 161 ? -2.137 -10.924 2.897 1.00 97.69 161 LEU A C 1
ATOM 1278 O O . LEU A 1 161 ? -1.807 -9.991 2.166 1.00 97.69 161 LEU A O 1
ATOM 1282 N N . ILE A 1 162 ? -3.333 -11.500 2.826 1.00 98.19 162 ILE A N 1
ATOM 1283 C CA . ILE A 1 162 ? -4.386 -11.041 1.926 1.00 98.19 162 ILE A CA 1
ATOM 1284 C C . ILE A 1 162 ? -5.541 -10.493 2.754 1.00 98.19 162 ILE A C 1
ATOM 1286 O O . ILE A 1 162 ? -6.086 -11.200 3.604 1.00 98.19 162 ILE A O 1
ATOM 1290 N N . LEU A 1 163 ? -5.895 -9.234 2.493 1.00 98.06 163 LEU A N 1
ATOM 1291 C CA . LEU A 1 163 ? -7.055 -8.561 3.073 1.00 98.06 163 LEU A CA 1
ATOM 1292 C C . LEU A 1 163 ? -7.979 -8.145 1.930 1.00 98.06 163 LEU A C 1
ATOM 1294 O O . LEU A 1 163 ? -7.599 -7.346 1.077 1.00 98.06 163 LEU A O 1
ATOM 1298 N N . ASP A 1 164 ? -9.182 -8.691 1.878 1.00 96.88 164 ASP A N 1
ATOM 1299 C CA . ASP A 1 164 ? -10.191 -8.319 0.890 1.00 96.88 164 ASP A CA 1
ATOM 1300 C C . ASP A 1 164 ? -11.575 -8.241 1.542 1.00 96.88 164 ASP A C 1
ATOM 1302 O O . ASP A 1 164 ? -11.727 -8.459 2.744 1.00 96.88 164 ASP A O 1
ATOM 1306 N N . ALA A 1 165 ? -12.604 -7.907 0.761 1.00 92.94 165 ALA A N 1
ATOM 1307 C CA . ALA A 1 165 ? -13.976 -7.840 1.265 1.00 92.94 165 ALA A CA 1
ATOM 1308 C C . ALA A 1 165 ? -14.493 -9.185 1.826 1.00 92.94 165 ALA A C 1
ATOM 1310 O O . ALA A 1 165 ? -15.456 -9.194 2.589 1.00 92.94 165 ALA A O 1
ATOM 1311 N N . GLY A 1 166 ? -13.871 -10.310 1.453 1.00 91.31 166 GLY A N 1
ATOM 1312 C CA . GLY A 1 166 ? -14.171 -11.643 1.974 1.00 91.31 166 GLY A CA 1
ATOM 1313 C C . GLY A 1 166 ? -13.456 -11.972 3.288 1.00 91.31 166 GLY A C 1
ATOM 1314 O O . GLY A 1 166 ? -13.758 -13.001 3.891 1.00 91.31 166 GLY A O 1
ATOM 1315 N N . GLY A 1 167 ? -12.540 -11.115 3.751 1.00 92.81 167 GLY A N 1
ATOM 1316 C CA . GLY A 1 167 ? -11.878 -11.220 5.046 1.00 92.81 167 GLY A CA 1
ATOM 1317 C C . GLY A 1 167 ? -10.353 -11.265 4.961 1.00 92.81 167 GLY A C 1
ATOM 1318 O O . GLY A 1 167 ? -9.727 -10.771 4.022 1.00 92.81 167 GLY A O 1
ATOM 1319 N N . ILE A 1 168 ? -9.746 -11.851 5.995 1.00 95.69 168 ILE A N 1
ATOM 1320 C CA . ILE A 1 168 ? -8.295 -11.884 6.195 1.00 95.69 168 ILE A CA 1
ATOM 1321 C C . ILE A 1 168 ? -7.807 -13.325 6.083 1.00 95.69 168 ILE A C 1
ATOM 1323 O O . ILE A 1 168 ? -8.299 -14.208 6.785 1.00 95.69 168 ILE A O 1
ATOM 1327 N N . ARG A 1 169 ? -6.799 -13.565 5.243 1.00 96.81 169 ARG A N 1
ATOM 1328 C CA . ARG A 1 169 ? -6.120 -14.866 5.147 1.00 96.81 169 ARG A CA 1
ATOM 1329 C C . ARG A 1 169 ? -4.619 -14.704 4.959 1.00 96.81 169 ARG A C 1
ATOM 1331 O O . ARG A 1 169 ? -4.144 -13.665 4.508 1.00 96.81 169 ARG A O 1
ATOM 1338 N N . LYS A 1 170 ? -3.879 -15.757 5.296 1.00 95.81 170 LYS A N 1
ATOM 1339 C CA . LYS A 1 170 ? -2.437 -15.855 5.071 1.00 95.81 170 LYS A CA 1
ATOM 1340 C C . LYS A 1 170 ? -2.165 -16.977 4.081 1.00 95.81 170 LYS A C 1
ATOM 1342 O O . LYS A 1 170 ? -2.673 -18.082 4.249 1.00 95.81 170 LYS A O 1
ATOM 1347 N N . GLU A 1 171 ? -1.360 -16.680 3.078 1.00 96.19 171 GLU A N 1
ATOM 1348 C CA . GLU A 1 171 ? -0.836 -17.642 2.11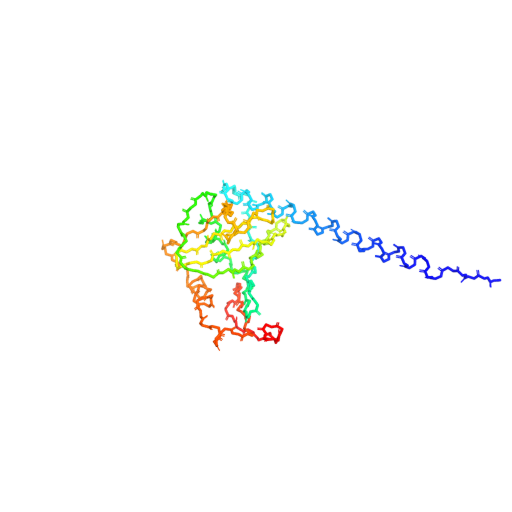4 1.00 96.19 171 GLU A CA 1
ATOM 1349 C C . GLU A 1 171 ? 0.687 -17.718 2.247 1.00 96.19 171 GLU A C 1
ATOM 1351 O O . GLU A 1 171 ? 1.320 -16.836 2.834 1.00 96.19 171 GLU A O 1
ATOM 1356 N N . TYR A 1 172 ? 1.274 -18.787 1.718 1.00 95.44 172 TYR A N 1
ATOM 1357 C CA . TYR A 1 172 ? 2.717 -18.992 1.716 1.00 95.44 172 TYR A CA 1
ATOM 1358 C C . TYR A 1 172 ? 3.269 -18.830 0.301 1.00 95.44 172 TYR A C 1
ATOM 1360 O O . TYR A 1 172 ? 2.763 -19.447 -0.636 1.00 95.44 172 TYR A O 1
ATOM 1368 N N . ASP A 1 173 ? 4.320 -18.028 0.159 1.00 93.50 173 ASP A N 1
ATOM 1369 C CA . ASP A 1 173 ? 5.032 -17.800 -1.093 1.00 93.50 173 ASP A CA 1
ATOM 1370 C C . ASP A 1 173 ? 6.525 -18.066 -0.888 1.00 93.50 173 ASP A C 1
ATOM 1372 O O . ASP A 1 173 ? 7.241 -17.333 -0.198 1.00 93.50 173 ASP A O 1
ATOM 1376 N N . ARG A 1 174 ? 6.996 -19.151 -1.506 1.00 90.44 174 ARG A N 1
ATOM 1377 C CA . ARG A 1 174 ? 8.385 -19.601 -1.410 1.00 90.44 174 ARG A CA 1
ATOM 1378 C C . ARG A 1 174 ? 9.361 -18.599 -2.032 1.00 90.44 174 ARG A C 1
ATOM 1380 O O . ARG A 1 174 ? 10.503 -18.534 -1.586 1.00 90.44 174 ARG A O 1
ATOM 1387 N N . SER A 1 175 ? 8.918 -17.774 -2.986 1.00 90.50 175 SER A N 1
ATOM 1388 C CA . SER A 1 175 ? 9.779 -16.763 -3.607 1.00 90.50 175 SER A CA 1
ATOM 1389 C C . SER A 1 175 ? 10.169 -15.628 -2.652 1.00 90.50 175 SER A C 1
ATOM 1391 O O . SER A 1 175 ? 10.974 -14.786 -3.021 1.00 90.50 175 SER A O 1
ATOM 1393 N N . LEU A 1 176 ? 9.570 -15.556 -1.457 1.00 87.50 176 LEU A N 1
ATOM 1394 C CA . LEU A 1 176 ? 9.885 -14.568 -0.414 1.00 87.50 176 LEU A CA 1
ATOM 1395 C C . LEU A 1 176 ? 10.882 -15.116 0.625 1.00 87.50 176 LEU A C 1
ATOM 1397 O O . LEU A 1 176 ? 11.006 -14.604 1.738 1.00 87.50 176 LEU A O 1
ATOM 1401 N N . ILE A 1 177 ? 11.535 -16.232 0.317 1.00 85.06 177 ILE A N 1
ATOM 1402 C CA . ILE A 1 177 ? 12.464 -16.924 1.216 1.00 85.06 177 ILE A CA 1
ATOM 1403 C C . ILE A 1 177 ? 13.820 -17.097 0.552 1.00 85.06 177 ILE A C 1
ATOM 1405 O O . ILE A 1 177 ? 14.828 -17.016 1.255 1.00 85.06 177 ILE A O 1
ATOM 1409 N N . GLU A 1 178 ? 13.816 -17.385 -0.745 1.00 65.94 178 GLU A N 1
ATOM 1410 C CA . GLU A 1 178 ? 14.988 -17.739 -1.547 1.00 65.94 178 GLU A CA 1
ATOM 1411 C C . GLU A 1 178 ? 15.810 -16.523 -1.977 1.00 65.94 178 GLU A C 1
ATOM 1413 O O . GLU A 1 178 ? 15.208 -15.485 -2.333 1.00 65.94 178 GLU A O 1
#